Protein AF-A0A9E4IG33-F1 (afdb_monomer_lite)

Sequence (62 aa):
YAATDGTARADVFTDQVTLAADAETSVFDSDGSAIIIHDKPDSYGAEPGAGDRVACGVIERN

Secondary structure (DSSP, 8-state):
---TTS--------SS-B-STT-TTBS-SSS-EEEEEESS----SSS--S-SEEEEEEE---

pLDDT: mean 93.31, std 4.6, range [69.62, 97.62]

Structure (mmCIF, N/CA/C/O backbone):
data_AF-A0A9E4IG33-F1
#
_entry.id   AF-A0A9E4IG33-F1
#
loop_
_atom_site.group_PDB
_atom_site.id
_atom_site.type_symbol
_atom_site.label_atom_id
_atom_site.label_alt_id
_atom_site.label_comp_id
_atom_site.label_asym_id
_atom_site.label_entity_id
_atom_site.label_seq_id
_atom_site.pdbx_PDB_ins_code
_atom_site.Cartn_x
_atom_site.Cartn_y
_atom_site.Cartn_z
_atom_site.occupancy
_atom_site.B_iso_or_equiv
_atom_site.auth_seq_id
_atom_site.auth_comp_id
_atom_site.auth_asym_id
_atom_site.auth_atom_id
_atom_site.pdbx_PDB_model_num
ATOM 1 N N . TYR A 1 1 ? 9.928 -2.538 -8.206 1.00 76.06 1 TYR A N 1
ATOM 2 C CA . TYR A 1 1 ? 10.839 -3.144 -9.201 1.00 76.06 1 TYR A CA 1
ATOM 3 C C . TYR A 1 1 ? 11.012 -4.611 -8.845 1.00 76.06 1 TYR A C 1
ATOM 5 O O . TYR A 1 1 ? 11.145 -4.900 -7.660 1.00 76.06 1 TYR A O 1
ATOM 13 N N . ALA A 1 2 ? 10.953 -5.508 -9.827 1.00 87.12 2 ALA A N 1
ATOM 14 C CA . ALA A 1 2 ? 11.179 -6.940 -9.637 1.00 87.12 2 ALA A CA 1
ATOM 15 C C . ALA A 1 2 ? 12.556 -7.325 -10.195 1.00 87.12 2 ALA A C 1
ATOM 17 O O . ALA A 1 2 ? 13.006 -6.750 -11.187 1.00 87.12 2 ALA A O 1
ATOM 18 N N . ALA A 1 3 ? 13.223 -8.278 -9.552 1.00 93.25 3 ALA A N 1
ATOM 19 C CA . ALA A 1 3 ? 14.447 -8.888 -10.044 1.00 93.25 3 ALA A CA 1
ATOM 20 C C . ALA A 1 3 ? 14.175 -9.721 -11.311 1.00 93.25 3 ALA A C 1
ATOM 22 O O . ALA A 1 3 ? 13.031 -9.977 -11.686 1.00 93.25 3 ALA A O 1
ATOM 23 N N . THR A 1 4 ? 15.238 -10.143 -11.998 1.00 96.06 4 THR A N 1
ATOM 24 C CA . THR A 1 4 ? 15.140 -10.861 -13.284 1.00 96.06 4 THR A CA 1
ATOM 25 C C . THR A 1 4 ? 14.457 -12.226 -13.186 1.00 96.06 4 THR A C 1
ATOM 27 O O . THR A 1 4 ? 14.054 -12.775 -14.204 1.00 96.06 4 THR A O 1
ATOM 30 N N . ASP A 1 5 ? 14.338 -12.778 -11.981 1.00 95.50 5 ASP A N 1
ATOM 31 C CA . ASP A 1 5 ? 13.605 -14.009 -11.674 1.00 95.50 5 ASP A CA 1
ATOM 32 C C . ASP A 1 5 ? 12.110 -13.767 -11.375 1.00 95.50 5 ASP A C 1
ATOM 34 O O . ASP A 1 5 ? 11.377 -14.714 -11.103 1.00 95.50 5 ASP A O 1
ATOM 38 N N . GLY A 1 6 ? 11.651 -12.511 -11.423 1.00 91.69 6 GLY A N 1
ATOM 39 C CA . GLY A 1 6 ? 10.281 -12.111 -11.104 1.00 91.69 6 GLY A CA 1
ATOM 40 C C . GLY A 1 6 ? 10.032 -11.813 -9.623 1.00 91.69 6 GLY A C 1
ATOM 41 O O . GLY A 1 6 ? 8.924 -11.411 -9.270 1.00 91.69 6 GLY A O 1
ATOM 42 N N . THR A 1 7 ? 11.032 -11.950 -8.748 1.00 94.38 7 THR A N 1
ATOM 43 C CA . THR A 1 7 ? 10.877 -11.679 -7.314 1.00 94.38 7 THR A CA 1
ATOM 44 C C . THR A 1 7 ? 10.907 -10.178 -7.030 1.00 94.38 7 THR A C 1
ATOM 46 O O . THR A 1 7 ? 11.800 -9.464 -7.483 1.00 94.38 7 THR A O 1
ATOM 49 N N . ALA A 1 8 ? 9.985 -9.681 -6.207 1.00 92.00 8 ALA A N 1
ATOM 50 C CA . ALA A 1 8 ? 10.027 -8.321 -5.677 1.00 92.00 8 ALA A CA 1
ATOM 51 C C . ALA A 1 8 ? 9.970 -8.343 -4.146 1.00 92.00 8 ALA A C 1
ATOM 53 O O . ALA A 1 8 ? 9.195 -9.090 -3.553 1.00 92.00 8 ALA A O 1
ATOM 54 N N . ARG A 1 9 ? 10.781 -7.496 -3.507 1.00 93.62 9 ARG A N 1
ATOM 55 C CA . ARG A 1 9 ? 10.740 -7.245 -2.064 1.00 93.62 9 ARG A CA 1
ATOM 56 C C . ARG A 1 9 ? 10.838 -5.748 -1.818 1.00 93.62 9 ARG A C 1
ATOM 58 O O . ARG A 1 9 ? 11.680 -5.084 -2.418 1.00 93.62 9 ARG A O 1
ATOM 65 N N . ALA A 1 10 ? 9.987 -5.239 -0.939 1.00 90.69 10 ALA A N 1
ATOM 66 C CA . ALA A 1 10 ? 9.991 -3.850 -0.516 1.00 90.69 10 ALA A CA 1
ATOM 67 C C . ALA A 1 10 ? 9.552 -3.764 0.945 1.00 90.69 10 ALA A C 1
ATOM 69 O O . ALA A 1 10 ? 8.643 -4.485 1.348 1.00 90.69 10 ALA A O 1
ATOM 70 N N . ASP A 1 11 ? 10.178 -2.855 1.687 1.00 94.06 11 ASP A N 1
ATOM 71 C CA . ASP A 1 11 ? 9.725 -2.425 3.004 1.00 94.06 11 ASP A CA 1
ATOM 72 C C . ASP A 1 11 ? 9.296 -0.959 2.869 1.00 94.06 11 ASP A C 1
ATOM 74 O O . ASP A 1 11 ? 10.056 -0.126 2.367 1.00 94.06 11 ASP A O 1
ATOM 78 N N . VAL A 1 12 ? 8.059 -0.653 3.260 1.00 92.38 12 VAL A N 1
ATOM 79 C CA . VAL A 1 12 ? 7.459 0.683 3.144 1.00 92.38 12 VAL A CA 1
ATOM 80 C C . VAL A 1 12 ? 6.828 1.044 4.478 1.00 92.38 12 VAL A C 1
ATOM 82 O O . VAL A 1 12 ? 6.162 0.218 5.099 1.00 92.38 12 VAL A O 1
ATOM 85 N N . PHE A 1 13 ? 7.027 2.286 4.906 1.00 95.06 13 PHE A N 1
ATOM 86 C CA . PHE A 1 13 ? 6.467 2.819 6.141 1.00 95.06 13 PHE A CA 1
ATOM 87 C C . PHE A 1 13 ? 5.554 3.996 5.808 1.00 95.06 13 PHE A C 1
ATOM 89 O O . PHE A 1 13 ? 5.884 4.818 4.954 1.00 95.06 13 PHE A O 1
ATOM 96 N N . THR A 1 14 ? 4.409 4.069 6.477 1.00 94.88 14 THR A N 1
ATOM 97 C CA . THR A 1 14 ? 3.436 5.157 6.352 1.00 94.88 14 THR A CA 1
ATOM 98 C C . THR A 1 14 ? 2.756 5.368 7.699 1.00 94.88 14 THR A C 1
ATOM 100 O O . THR A 1 14 ? 2.574 4.414 8.454 1.00 94.88 14 THR A O 1
ATOM 103 N N . ASP A 1 15 ? 2.395 6.608 7.999 1.00 95.88 15 ASP A N 1
ATOM 104 C CA . ASP A 1 15 ? 1.583 7.006 9.151 1.00 95.88 15 ASP A CA 1
ATOM 105 C C . ASP A 1 15 ? 0.116 7.280 8.770 1.00 95.88 15 ASP A C 1
ATOM 107 O O . ASP A 1 15 ? -0.700 7.606 9.629 1.00 95.88 15 ASP A O 1
ATOM 111 N N . GLN A 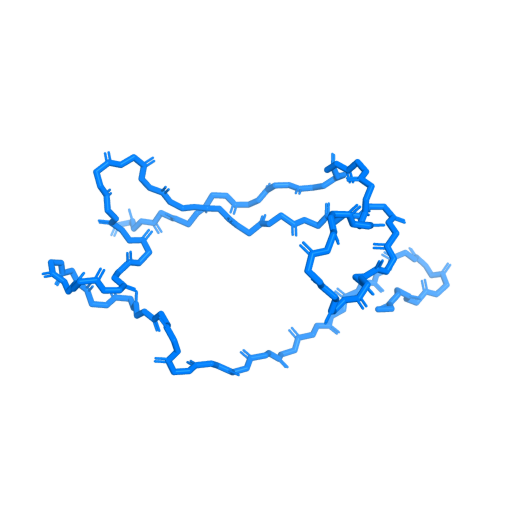1 16 ? -0.236 7.116 7.490 1.00 96.50 16 GLN A N 1
ATOM 112 C CA . GLN A 1 16 ? -1.570 7.425 6.965 1.00 96.50 16 GLN A CA 1
ATOM 113 C C . GLN A 1 16 ? -2.619 6.345 7.264 1.00 96.50 16 GLN A C 1
ATOM 115 O O . GLN A 1 16 ? -3.812 6.611 7.153 1.00 96.50 16 GLN A O 1
ATOM 120 N N . VAL A 1 17 ? -2.196 5.134 7.640 1.00 96.38 17 VAL A N 1
ATOM 121 C CA . VAL A 1 17 ? -3.081 4.016 8.004 1.00 96.38 17 VAL A CA 1
ATOM 122 C C . VAL A 1 17 ? -2.581 3.313 9.261 1.00 96.38 17 VAL A C 1
ATOM 124 O O . VAL A 1 17 ? -1.401 3.396 9.603 1.00 96.38 17 VAL A O 1
ATOM 127 N N . THR A 1 18 ? -3.469 2.597 9.950 1.00 96.31 18 THR A N 1
ATOM 128 C CA . THR A 1 18 ? -3.142 1.879 11.189 1.00 96.31 18 THR A CA 1
ATOM 129 C C . THR A 1 18 ? -3.696 0.457 11.225 1.00 96.31 18 THR A C 1
ATOM 131 O O . THR A 1 18 ? -4.657 0.112 10.543 1.00 96.31 18 THR A O 1
ATOM 134 N N . LEU A 1 19 ? -3.083 -0.374 12.071 1.00 95.12 19 LEU A N 1
ATOM 135 C CA . LEU A 1 19 ? -3.559 -1.717 12.407 1.00 95.12 19 LEU A CA 1
ATOM 136 C C . LEU A 1 19 ? -4.425 -1.742 13.681 1.00 95.12 19 LEU A C 1
ATOM 138 O O . LEU A 1 19 ? -4.950 -2.792 14.049 1.00 95.12 19 LEU A O 1
ATOM 142 N N . ALA A 1 20 ? -4.571 -0.616 14.389 1.00 94.56 20 ALA A N 1
ATOM 143 C CA . ALA A 1 20 ? -5.440 -0.533 15.562 1.00 94.56 20 ALA A CA 1
ATOM 144 C C . ALA A 1 20 ? -6.907 -0.765 15.161 1.00 94.56 20 ALA A C 1
ATOM 146 O O . ALA A 1 20 ? -7.363 -0.223 14.157 1.00 94.56 20 ALA A O 1
ATOM 147 N N . ALA A 1 21 ? -7.645 -1.591 15.915 1.00 87.12 21 ALA A N 1
ATOM 148 C CA . ALA A 1 21 ? -9.093 -1.733 15.701 1.00 87.12 21 ALA A CA 1
ATOM 149 C C . ALA A 1 21 ? -9.803 -0.418 16.019 1.00 8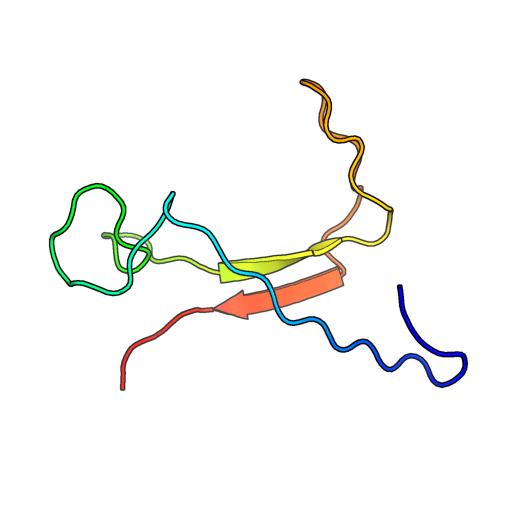7.12 21 ALA A C 1
ATOM 151 O O . ALA A 1 21 ? -9.339 0.325 16.883 1.00 87.12 21 ALA A O 1
ATOM 152 N N . ASP A 1 22 ? -10.906 -0.159 15.315 1.00 87.31 22 ASP A N 1
ATOM 153 C CA . ASP A 1 22 ? -11.834 0.950 15.571 1.00 87.31 22 ASP A CA 1
ATOM 154 C C . ASP A 1 22 ? -11.235 2.363 15.424 1.00 87.31 22 ASP A C 1
ATOM 156 O O . ASP A 1 22 ? -11.879 3.361 15.749 1.00 87.31 22 ASP A O 1
ATOM 160 N N . ALA A 1 23 ? -10.005 2.467 14.915 1.00 94.69 23 ALA A N 1
ATOM 161 C CA . ALA A 1 23 ? -9.404 3.734 14.529 1.00 94.69 23 ALA A CA 1
ATOM 162 C C . ALA A 1 23 ? -9.945 4.191 13.166 1.00 94.69 23 ALA A C 1
ATOM 164 O O . ALA A 1 23 ? -10.171 3.370 12.280 1.00 94.69 23 ALA A O 1
ATOM 165 N N . GLU A 1 24 ? -10.080 5.504 12.974 1.00 94.81 24 GLU A N 1
ATOM 166 C CA . GLU A 1 24 ? -10.618 6.095 11.737 1.00 94.81 24 GLU A CA 1
ATOM 167 C C . GLU A 1 24 ? -9.834 5.684 10.479 1.00 94.81 24 GLU A C 1
ATOM 169 O O . GLU A 1 24 ? -10.424 5.480 9.427 1.00 94.81 24 GLU A O 1
ATOM 174 N N . THR A 1 25 ? -8.515 5.507 10.592 1.00 96.38 25 THR A N 1
ATOM 175 C CA . THR A 1 25 ? -7.634 5.083 9.490 1.00 96.38 25 THR A CA 1
ATOM 176 C C . THR A 1 25 ? -7.248 3.603 9.567 1.00 96.38 25 THR A C 1
ATOM 178 O O . THR A 1 25 ? -6.190 3.194 9.076 1.00 96.38 25 THR A O 1
ATOM 181 N N . SER A 1 26 ? -8.055 2.787 10.252 1.00 96.44 26 SER A N 1
ATOM 182 C CA . SER A 1 26 ? -7.808 1.351 10.356 1.00 96.44 26 SER A CA 1
ATOM 183 C C . SER A 1 26 ? -7.977 0.665 9.006 1.00 96.44 26 SER A C 1
ATOM 185 O O . SER A 1 26 ? -8.958 0.897 8.314 1.00 96.44 26 SER A O 1
ATOM 187 N N . VAL A 1 27 ? -7.076 -0.261 8.677 1.00 96.25 27 VAL A N 1
ATOM 188 C CA . VAL A 1 27 ? -7.239 -1.173 7.524 1.00 96.25 27 VAL A CA 1
ATOM 189 C C . VAL A 1 27 ? -8.222 -2.325 7.801 1.00 96.25 27 VAL A C 1
ATOM 191 O O . VAL A 1 27 ? -8.371 -3.235 6.991 1.00 96.25 27 VAL A O 1
ATOM 194 N N . PHE A 1 28 ? -8.841 -2.333 8.982 1.00 95.88 28 PHE A N 1
ATOM 195 C CA . PHE A 1 28 ? -9.789 -3.350 9.439 1.00 95.88 28 PHE A CA 1
ATOM 196 C C . PHE A 1 28 ? -11.188 -2.752 9.612 1.00 95.88 28 PHE A C 1
ATOM 198 O O . PHE A 1 28 ? -11.828 -2.930 10.650 1.00 95.88 28 PHE A O 1
ATOM 205 N N . ASP A 1 29 ? -11.611 -1.972 8.625 1.00 91.88 29 ASP A N 1
ATOM 206 C CA . ASP A 1 29 ? -12.948 -1.401 8.530 1.00 91.88 29 ASP A CA 1
ATOM 207 C C . ASP A 1 29 ? -14.001 -2.462 8.154 1.00 91.88 29 ASP A C 1
ATOM 209 O O . ASP A 1 29 ? -13.748 -3.670 8.154 1.00 91.88 29 ASP A O 1
ATOM 213 N N . SER A 1 30 ? -15.241 -2.020 7.930 1.00 92.44 30 SER A N 1
ATOM 214 C CA . SER A 1 30 ? -16.392 -2.918 7.785 1.00 92.44 30 SER A CA 1
ATOM 215 C C . SER A 1 30 ? -16.348 -3.818 6.548 1.00 92.44 30 SER A C 1
ATOM 217 O O . SER A 1 30 ? -16.960 -4.885 6.563 1.00 92.44 30 SER A O 1
ATOM 219 N N . ASP A 1 31 ? -15.685 -3.383 5.479 1.00 93.38 31 ASP A N 1
ATOM 220 C CA . ASP A 1 31 ? -15.490 -4.132 4.235 1.00 93.38 31 ASP A CA 1
ATOM 221 C C . ASP A 1 31 ? -14.080 -4.727 4.111 1.00 93.38 31 ASP A C 1
ATOM 223 O O . ASP A 1 31 ? -13.875 -5.639 3.305 1.00 93.38 31 ASP A O 1
ATOM 227 N N . GLY A 1 32 ? -13.149 -4.299 4.963 1.00 93.94 32 GLY A N 1
ATOM 228 C CA . GLY A 1 32 ? -11.786 -4.794 5.015 1.00 93.94 32 GLY A CA 1
ATOM 229 C C . GLY A 1 32 ? -10.908 -4.179 3.930 1.00 93.94 32 GLY A C 1
ATOM 230 O O . GLY A 1 32 ? -11.345 -3.478 3.022 1.00 93.94 32 GLY A O 1
ATOM 231 N N . SER A 1 33 ? -9.615 -4.480 4.000 1.00 97.12 33 SER A N 1
ATOM 232 C CA . SER A 1 33 ? -8.617 -3.913 3.092 1.00 97.12 33 SER A CA 1
ATOM 233 C C . SER A 1 33 ? -7.766 -4.986 2.419 1.00 97.12 33 SER A C 1
ATOM 235 O O . SER A 1 33 ? -7.610 -6.102 2.913 1.00 97.12 33 SER A O 1
ATOM 237 N N . ALA A 1 34 ? -7.157 -4.631 1.286 1.00 97.62 34 ALA A N 1
ATOM 238 C CA . ALA A 1 34 ? -6.206 -5.479 0.576 1.00 97.62 34 ALA A CA 1
ATOM 239 C C . ALA A 1 34 ? -5.028 -4.669 0.023 1.00 97.62 34 ALA A C 1
ATOM 241 O O . ALA A 1 34 ? -5.186 -3.526 -0.405 1.00 97.62 34 ALA A O 1
ATOM 242 N N . ILE A 1 35 ? -3.852 -5.295 -0.031 1.00 95.88 35 ILE A N 1
ATOM 243 C CA . ILE A 1 35 ? -2.703 -4.795 -0.790 1.00 95.88 35 ILE A CA 1
ATOM 244 C C . ILE A 1 35 ? -2.831 -5.295 -2.230 1.00 95.88 35 ILE A C 1
ATOM 246 O O . ILE A 1 35 ? -2.947 -6.500 -2.471 1.00 95.88 35 ILE A O 1
ATOM 250 N N . ILE A 1 36 ? -2.781 -4.372 -3.190 1.00 96.69 36 ILE A N 1
ATOM 251 C CA . ILE A 1 36 ? -2.873 -4.663 -4.623 1.00 96.69 36 ILE A CA 1
ATOM 252 C C . ILE A 1 36 ? -1.545 -4.340 -5.306 1.00 96.69 36 ILE A C 1
ATOM 254 O O . ILE A 1 36 ? -0.979 -3.268 -5.099 1.00 96.69 36 ILE A O 1
ATOM 258 N N . ILE A 1 37 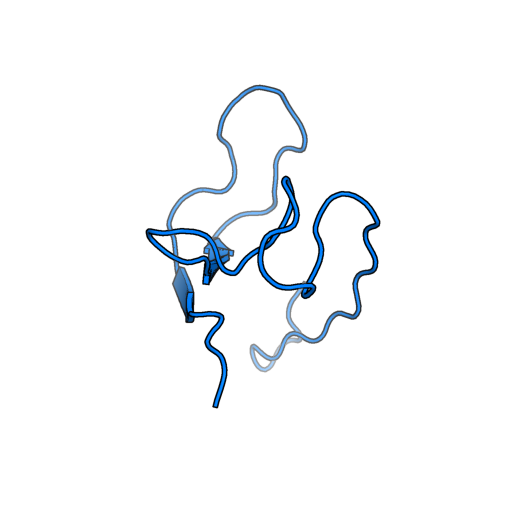? -1.073 -5.252 -6.159 1.00 94.50 37 ILE A N 1
ATOM 259 C CA . ILE A 1 37 ? 0.039 -4.993 -7.081 1.00 94.50 37 ILE A CA 1
ATOM 260 C C . ILE A 1 37 ? -0.532 -4.785 -8.478 1.00 94.50 37 ILE A C 1
ATOM 262 O O . ILE A 1 37 ? -1.349 -5.583 -8.945 1.00 94.50 37 ILE A O 1
ATOM 266 N N . HIS A 1 38 ? -0.087 -3.718 -9.132 1.00 95.12 38 HIS A N 1
ATOM 267 C CA . HIS A 1 38 ? -0.484 -3.350 -10.484 1.00 95.12 38 HIS A CA 1
ATOM 268 C C . HIS A 1 38 ? 0.576 -3.733 -11.535 1.00 95.12 38 HIS A C 1
ATOM 270 O O . HIS A 1 38 ? 1.739 -3.954 -11.188 1.00 95.12 38 HIS A O 1
ATOM 276 N N . ASP A 1 39 ? 0.179 -3.828 -12.811 1.00 93.81 39 ASP A N 1
ATOM 277 C CA . ASP A 1 39 ? 1.062 -4.222 -13.923 1.00 93.81 39 ASP A CA 1
ATOM 278 C C . ASP A 1 39 ? 2.003 -3.105 -14.411 1.00 93.81 39 ASP A C 1
ATOM 280 O O . ASP A 1 39 ? 3.025 -3.394 -15.042 1.00 93.81 39 ASP A O 1
ATOM 284 N N . LYS A 1 40 ? 1.700 -1.838 -14.100 1.00 93.19 40 LYS A N 1
ATOM 285 C CA . LYS A 1 40 ? 2.525 -0.675 -14.457 1.00 93.19 40 LYS A CA 1
ATOM 286 C C . LYS A 1 40 ? 2.972 0.109 -13.222 1.00 93.19 40 LYS A C 1
ATOM 288 O O . LYS A 1 40 ? 2.353 0.018 -12.161 1.00 93.19 40 LYS A O 1
ATOM 293 N N . PRO A 1 41 ? 4.055 0.900 -13.343 1.00 91.88 41 PRO A N 1
ATOM 294 C CA . PRO A 1 41 ? 4.443 1.844 -12.304 1.00 91.88 41 PRO A CA 1
ATOM 295 C C . PRO A 1 41 ? 3.312 2.820 -11.966 1.00 91.88 41 PRO A C 1
ATOM 297 O O . PRO A 1 41 ? 2.549 3.221 -12.846 1.00 91.88 41 PRO A O 1
ATOM 300 N N . ASP A 1 42 ? 3.248 3.234 -10.702 1.00 92.12 42 ASP A N 1
ATOM 301 C CA . ASP A 1 42 ? 2.361 4.315 -10.282 1.00 92.12 42 ASP A CA 1
ATOM 302 C C . ASP A 1 42 ? 2.744 5.625 -10.993 1.00 92.12 42 ASP A C 1
ATOM 304 O O . ASP A 1 42 ? 3.918 5.907 -11.246 1.00 92.12 42 ASP A O 1
ATOM 308 N N . SER A 1 43 ? 1.732 6.421 -11.319 1.00 92.19 43 SER A N 1
ATOM 309 C CA . SER A 1 43 ? 1.901 7.756 -11.879 1.00 92.19 43 SER A CA 1
ATOM 310 C C . SER A 1 43 ? 2.212 8.811 -10.813 1.00 92.19 43 SER A C 1
ATOM 312 O O . SER A 1 43 ? 2.726 9.874 -11.161 1.00 92.19 43 SER A O 1
ATOM 314 N N . TYR A 1 44 ? 1.878 8.544 -9.540 1.00 91.50 44 TYR A N 1
ATOM 315 C CA . TYR A 1 44 ? 1.912 9.504 -8.425 1.00 91.50 44 TYR A CA 1
ATOM 316 C C . TYR A 1 44 ? 1.164 10.825 -8.698 1.00 91.50 44 TYR A C 1
ATOM 318 O O . TYR A 1 44 ? 1.399 11.834 -8.032 1.00 91.50 44 TYR A O 1
ATOM 326 N N . GLY A 1 45 ? 0.281 10.837 -9.698 1.00 91.94 45 GLY A N 1
ATOM 327 C CA . GLY A 1 45 ? -0.542 11.975 -10.079 1.00 91.94 45 GLY A CA 1
ATOM 328 C C . GLY A 1 45 ? -1.986 11.822 -9.610 1.00 91.94 45 GLY A C 1
ATOM 329 O O . GLY A 1 45 ? -2.352 10.857 -8.947 1.00 91.94 45 GLY A O 1
ATOM 330 N N . ALA A 1 46 ? -2.824 12.788 -9.985 1.00 92.75 46 ALA A N 1
ATOM 331 C CA . ALA A 1 46 ? -4.255 12.752 -9.677 1.00 92.75 46 ALA A CA 1
ATOM 332 C C . ALA A 1 46 ? -5.025 11.709 -10.509 1.00 92.75 46 ALA A C 1
ATOM 334 O O . ALA A 1 46 ? -6.088 11.254 -10.097 1.00 92.75 46 ALA A O 1
ATOM 335 N N . GLU A 1 47 ? -4.494 11.340 -11.677 1.00 91.38 47 GLU A N 1
ATOM 336 C CA . GLU A 1 47 ? -5.154 10.433 -12.613 1.00 91.38 47 GLU A CA 1
ATOM 337 C C . GLU A 1 47 ? -4.737 8.971 -12.381 1.00 91.38 47 GLU A C 1
ATOM 339 O O . GLU A 1 47 ? -3.565 8.696 -12.104 1.00 91.38 47 GLU A O 1
ATOM 344 N N . PRO A 1 48 ? -5.648 7.998 -12.553 1.00 89.00 48 PRO A N 1
ATOM 345 C CA . PRO A 1 48 ? -5.301 6.585 -12.453 1.00 89.00 48 PRO A CA 1
ATOM 346 C C . PRO A 1 48 ? -4.365 6.171 -13.601 1.00 89.00 48 PRO A C 1
ATOM 348 O O . PRO A 1 48 ? -4.724 6.259 -14.774 1.00 89.00 48 PRO A O 1
ATOM 351 N N . GLY A 1 49 ? -3.167 5.681 -13.263 1.00 92.31 49 GLY A N 1
ATOM 352 C CA . GLY A 1 49 ? -2.134 5.325 -14.251 1.00 92.31 49 GLY A CA 1
ATOM 353 C C . GLY A 1 49 ? -1.483 3.948 -14.087 1.00 92.31 49 GLY A C 1
ATOM 354 O O . GLY A 1 49 ? -0.753 3.521 -14.979 1.00 92.31 49 GLY A O 1
ATOM 355 N N . ALA A 1 50 ? -1.757 3.236 -12.989 1.00 94.56 50 ALA A N 1
ATOM 356 C CA . ALA A 1 50 ? -1.051 1.998 -12.641 1.00 94.56 50 ALA A CA 1
ATOM 357 C C . ALA A 1 50 ? -1.503 0.759 -13.443 1.00 94.56 50 ALA A C 1
ATOM 359 O O . ALA A 1 50 ? -0.818 -0.255 -13.428 1.00 94.56 50 ALA A O 1
ATOM 360 N N . GLY A 1 51 ? -2.616 0.829 -14.180 1.00 95.00 51 GLY A N 1
ATOM 361 C CA . GLY A 1 51 ? -3.094 -0.281 -15.013 1.00 95.00 51 GLY A CA 1
ATOM 362 C C . GLY A 1 51 ? -3.807 -1.389 -14.232 1.00 95.00 51 GLY A C 1
ATOM 363 O O . GLY A 1 51 ? -4.476 -1.120 -13.229 1.00 95.00 51 GLY A O 1
ATOM 364 N N . ASP A 1 52 ? -3.703 -2.624 -14.720 1.00 97.31 52 ASP A N 1
ATOM 365 C CA . ASP A 1 52 ? -4.489 -3.766 -14.242 1.00 97.31 52 ASP A CA 1
ATOM 366 C C . ASP A 1 52 ? -3.981 -4.284 -12.891 1.00 97.31 52 ASP A C 1
ATOM 368 O O . ASP A 1 52 ? -2.804 -4.163 -12.555 1.00 97.31 52 ASP A O 1
ATOM 372 N N . ARG A 1 53 ? -4.876 -4.894 -12.104 1.00 97.19 53 ARG A N 1
ATOM 373 C CA . ARG A 1 53 ? -4.537 -5.534 -10.823 1.00 97.19 53 ARG A CA 1
ATOM 374 C C . ARG A 1 53 ? -4.017 -6.947 -11.089 1.00 97.19 53 ARG A C 1
ATOM 376 O O . ARG A 1 53 ? -4.784 -7.798 -11.531 1.00 97.19 53 ARG A O 1
ATOM 383 N N . VAL A 1 54 ? -2.745 -7.208 -10.799 1.00 95.75 54 VAL A N 1
ATOM 384 C CA . VAL A 1 54 ? -2.085 -8.497 -11.096 1.00 95.75 54 VAL A CA 1
ATOM 385 C C . VAL A 1 54 ? -1.843 -9.371 -9.867 1.00 95.75 54 VAL A C 1
ATOM 387 O O . VAL A 1 54 ? -1.620 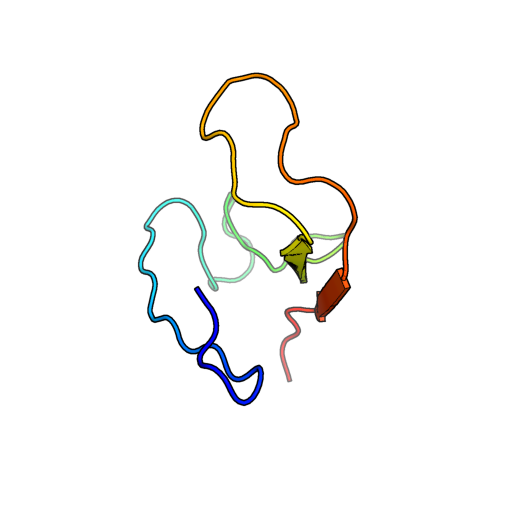-10.570 -10.012 1.00 95.75 54 VAL A O 1
ATOM 390 N N . ALA A 1 55 ? -1.924 -8.809 -8.658 1.00 96.06 55 ALA A N 1
ATOM 391 C CA . ALA A 1 55 ? -1.968 -9.578 -7.415 1.00 96.06 55 ALA A CA 1
ATOM 392 C C . ALA A 1 55 ? -2.824 -8.878 -6.353 1.00 96.06 55 ALA A C 1
ATOM 394 O O . ALA A 1 55 ? -2.957 -7.652 -6.356 1.00 96.06 55 ALA A O 1
ATOM 395 N N . CYS A 1 56 ? -3.381 -9.6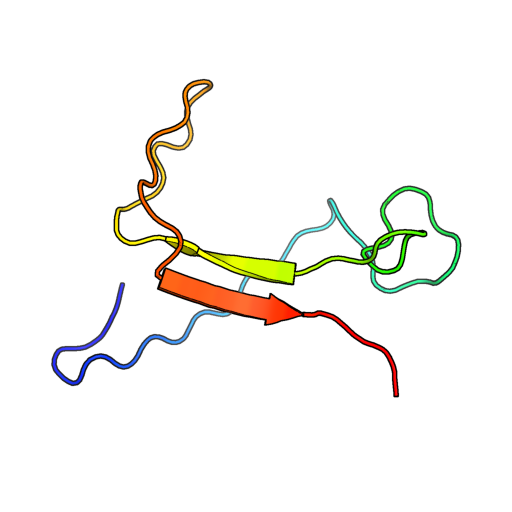72 -5.440 1.00 97.62 56 CYS A N 1
ATOM 396 C CA . CYS A 1 56 ? -4.211 -9.221 -4.330 1.00 97.62 56 CYS A CA 1
ATOM 397 C C . CYS A 1 56 ? -3.852 -10.013 -3.069 1.00 97.62 56 CYS A C 1
ATOM 399 O O . CYS A 1 56 ? -3.820 -11.243 -3.107 1.00 97.62 56 CYS A O 1
ATOM 401 N N . GLY A 1 57 ? -3.592 -9.308 -1.970 1.00 96.88 57 GLY A N 1
ATOM 402 C CA . GLY A 1 57 ? -3.448 -9.887 -0.637 1.00 96.88 57 GLY A CA 1
ATOM 403 C C . GLY A 1 57 ? -4.393 -9.195 0.334 1.00 96.88 57 GLY A C 1
ATOM 404 O O . GLY A 1 57 ? -4.191 -8.023 0.643 1.00 96.88 57 GLY A O 1
ATOM 405 N N . VAL A 1 58 ? -5.421 -9.906 0.798 1.00 97.56 58 VAL A N 1
ATOM 406 C CA . VAL A 1 58 ? -6.361 -9.393 1.806 1.00 97.56 58 VAL A CA 1
ATOM 407 C C . VAL A 1 58 ? -5.640 -9.263 3.148 1.00 97.56 58 VAL A C 1
ATOM 409 O O . VAL A 1 58 ? -4.849 -10.131 3.522 1.00 97.56 58 VAL A O 1
ATOM 412 N N . ILE A 1 59 ? -5.884 -8.162 3.855 1.00 95.81 59 ILE A N 1
ATOM 413 C CA . ILE A 1 59 ? -5.354 -7.916 5.194 1.00 95.81 59 ILE A CA 1
ATOM 414 C C . ILE A 1 59 ? -6.398 -8.398 6.201 1.00 95.81 59 ILE A C 1
ATOM 416 O O . ILE A 1 59 ? -7.429 -7.761 6.396 1.00 95.81 59 ILE A O 1
ATOM 420 N N . GLU A 1 60 ? -6.120 -9.521 6.857 1.00 93.06 60 GLU A N 1
ATOM 421 C CA . GLU A 1 60 ? -7.027 -10.142 7.826 1.00 93.06 60 GLU A CA 1
ATOM 422 C C . GLU A 1 60 ? -6.349 -10.296 9.192 1.00 93.06 60 GLU A C 1
ATOM 424 O O . GLU A 1 60 ? -5.119 -10.357 9.299 1.00 93.06 60 GLU A O 1
ATOM 429 N N . ARG A 1 61 ? -7.158 -10.353 10.255 1.00 87.75 61 ARG A N 1
ATOM 430 C CA . ARG A 1 61 ? -6.692 -10.713 11.600 1.00 87.75 61 ARG A CA 1
ATOM 431 C C . ARG A 1 61 ? -7.003 -12.179 11.858 1.00 87.75 61 ARG A C 1
ATOM 433 O O . ARG A 1 61 ? -8.120 -12.615 11.593 1.00 87.75 61 ARG A O 1
ATOM 440 N N . ASN A 1 62 ? -6.027 -12.888 12.413 1.00 69.62 62 ASN A N 1
ATOM 441 C CA . ASN A 1 62 ? -6.227 -14.223 12.974 1.00 69.62 62 ASN A CA 1
ATOM 442 C C . ASN A 1 62 ? -6.704 -14.139 14.424 1.00 69.62 62 ASN A C 1
ATOM 444 O O . ASN A 1 62 ? -6.258 -13.199 15.125 1.00 69.62 62 ASN A O 1
#

Foldseek 3Di:
DADPVRHDDDDDDDPQADCDPPDPRYQCDPVHHKDWQAPADAPPDPDGDRHDTPDIDTDDDD

Radius of gyration: 14.09 Å; chains: 1; bounding 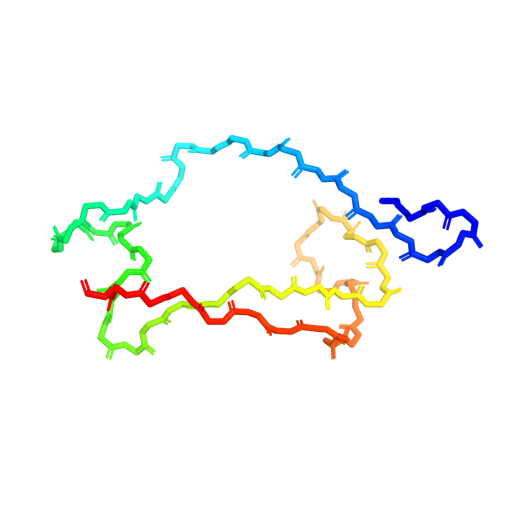box: 32×27×31 Å